Protein AF-A0A2E2HPN6-F1 (afdb_monomer_lite)

Foldseek 3Di:
DKWKDDPNDIWDWDADPVRDIDTDDDDDDWDQAWDWIWMDDDPDIDIDTGDTGDAEDEQDDPPLQQCALLNCCVVPVVSVCVLQPAFPQLEWEWEQPDDDDPDDDPDGPDTDIDRDDSVPRRRGGSVQSVVQVVVCVVVVGRYYYYGHD

pLDDT: mean 89.33, std 7.83, range [60.59, 98.56]

Sequence (149 aa):
MVTVRFDGQTVRTKTDGKGQWKAWLKPMKADSTGRDLQVTSGEESFTIHNVLVGEVWFSDGQSYMGYTVRGMANRLPERKALADAAELPEFRYRKINEKDSLAPKDDITGGSWLVYSPKIVQHFSGVGFIFARGLHIGLKVFIGIIDCS

Structure (mmCIF, N/CA/C/O backbone):
data_AF-A0A2E2HPN6-F1
#
_entry.id   AF-A0A2E2HPN6-F1
#
loop_
_atom_site.group_PDB
_atom_site.id
_atom_site.type_symbol
_atom_site.label_atom_id
_atom_site.label_alt_id
_atom_site.label_comp_id
_atom_site.label_asym_id
_atom_site.label_entity_id
_atom_site.label_seq_id
_atom_site.pdbx_PDB_ins_code
_atom_site.Cartn_x
_atom_site.Cartn_y
_atom_site.Cartn_z
_atom_site.occupancy
_atom_site.B_iso_or_equiv
_atom_site.auth_seq_id
_atom_site.auth_comp_id
_atom_site.auth_asym_id
_atom_site.auth_atom_id
_atom_site.pdbx_PDB_model_num
ATOM 1 N N . MET A 1 1 ? -15.161 2.967 21.050 1.00 94.44 1 MET A N 1
ATOM 2 C CA . MET A 1 1 ? -15.814 2.385 19.851 1.00 94.44 1 MET A CA 1
ATOM 3 C C . MET A 1 1 ? -15.203 3.089 18.663 1.00 94.44 1 MET A C 1
ATOM 5 O O . MET A 1 1 ? -15.225 4.310 18.662 1.00 94.44 1 MET A O 1
ATOM 9 N N . VAL A 1 2 ? -14.678 2.347 17.697 1.00 97.81 2 VAL A N 1
ATOM 10 C CA . VAL A 1 2 ? -14.037 2.900 16.501 1.00 97.81 2 VAL A CA 1
ATOM 11 C C . VAL A 1 2 ? -15.017 2.835 15.334 1.00 97.81 2 VAL A C 1
ATOM 13 O O . VAL A 1 2 ? -15.672 1.810 15.134 1.00 97.81 2 VAL A O 1
ATOM 16 N N . THR A 1 3 ? -15.128 3.917 14.570 1.00 98.31 3 THR A N 1
ATOM 17 C CA . THR A 1 3 ? -15.917 3.987 13.336 1.00 98.31 3 THR A CA 1
ATOM 18 C C . THR A 1 3 ? -14.992 4.268 12.161 1.00 98.31 3 THR A C 1
ATOM 20 O O . THR A 1 3 ? -14.279 5.264 12.171 1.00 98.31 3 THR A O 1
ATOM 23 N N . VAL A 1 4 ? -15.031 3.417 11.139 1.00 98.44 4 VAL A N 1
ATOM 24 C CA . VAL A 1 4 ? -14.321 3.610 9.870 1.00 98.44 4 VAL A CA 1
ATOM 25 C C . VAL A 1 4 ? -15.333 3.982 8.796 1.00 98.44 4 VAL A C 1
ATOM 27 O O . VAL A 1 4 ? -16.345 3.292 8.635 1.00 98.44 4 VAL A O 1
ATOM 30 N N . ARG A 1 5 ? -15.064 5.063 8.065 1.00 98.56 5 ARG A N 1
ATOM 31 C CA . ARG A 1 5 ? -15.845 5.508 6.911 1.00 98.56 5 ARG A CA 1
ATOM 32 C C . ARG A 1 5 ? -14.958 5.565 5.679 1.00 98.56 5 ARG A C 1
ATOM 34 O O . ARG A 1 5 ? -13.925 6.228 5.694 1.00 98.56 5 ARG A O 1
ATOM 41 N N . PHE A 1 6 ? -15.375 4.880 4.625 1.00 98.25 6 PHE A N 1
ATOM 42 C CA . PHE A 1 6 ? -14.663 4.864 3.354 1.00 98.25 6 PHE A CA 1
ATOM 43 C C . PHE A 1 6 ? -15.634 4.532 2.230 1.00 98.25 6 PHE A C 1
ATOM 45 O O . PHE A 1 6 ? -16.388 3.569 2.344 1.00 98.25 6 PHE A O 1
ATOM 52 N N . ASP A 1 7 ? -15.628 5.335 1.170 1.00 95.75 7 ASP A N 1
ATOM 53 C CA . ASP A 1 7 ? -16.422 5.098 -0.039 1.00 95.75 7 ASP A CA 1
ATOM 54 C C . ASP A 1 7 ? -17.913 4.781 0.212 1.00 95.75 7 ASP A C 1
ATOM 56 O O . ASP A 1 7 ? -18.458 3.765 -0.217 1.00 95.75 7 ASP A O 1
ATOM 60 N N . GLY A 1 8 ? -18.571 5.613 1.025 1.00 95.81 8 GLY A N 1
ATOM 61 C CA . GLY A 1 8 ? -19.974 5.424 1.422 1.00 95.81 8 GLY A CA 1
ATOM 62 C C . GLY A 1 8 ? -20.220 4.286 2.424 1.00 95.81 8 GLY A C 1
ATOM 63 O O . GLY A 1 8 ? -21.316 4.181 2.976 1.00 95.81 8 GLY A O 1
ATOM 64 N N . GLN A 1 9 ? -19.217 3.462 2.731 1.00 98.06 9 GLN A N 1
ATOM 65 C CA . GLN A 1 9 ? -19.305 2.445 3.773 1.00 98.06 9 GLN A CA 1
ATOM 66 C C . GLN A 1 9 ? -19.083 3.058 5.155 1.00 98.06 9 GLN A C 1
ATOM 68 O O . GLN A 1 9 ? -18.265 3.957 5.335 1.00 98.06 9 GLN A O 1
ATOM 73 N N . THR A 1 10 ? -19.792 2.538 6.156 1.00 98.38 10 THR A N 1
ATOM 74 C CA . THR A 1 10 ? -19.549 2.834 7.573 1.00 98.38 10 THR A CA 1
ATOM 75 C C . THR A 1 10 ? -19.494 1.526 8.347 1.00 98.38 10 THR A C 1
ATOM 77 O O . THR A 1 10 ? -20.471 0.779 8.376 1.00 98.38 10 THR A O 1
ATOM 80 N N . VAL A 1 11 ? -18.362 1.259 8.992 1.00 98.25 11 VAL A N 1
ATOM 81 C CA . VAL A 1 11 ? -18.132 0.064 9.812 1.00 98.25 11 VAL A CA 1
ATOM 82 C C . VAL A 1 11 ? -17.785 0.495 11.227 1.00 98.25 11 VAL A C 1
ATOM 84 O O . VAL A 1 11 ? -17.022 1.436 11.427 1.00 98.25 11 VAL A O 1
ATOM 87 N N . ARG A 1 12 ? -18.351 -0.189 12.224 1.00 98.00 12 ARG A N 1
ATOM 88 C CA . ARG A 1 12 ? -18.052 0.044 13.640 1.00 98.00 12 ARG A CA 1
ATOM 89 C C . ARG A 1 12 ? -17.401 -1.189 14.240 1.00 98.00 12 ARG A C 1
ATOM 91 O O . ARG A 1 12 ? -17.850 -2.304 13.993 1.00 98.00 12 ARG A O 1
ATOM 98 N N . THR A 1 13 ? -16.368 -0.978 15.040 1.00 97.62 13 THR A N 1
ATOM 99 C CA . THR A 1 13 ? -15.634 -2.039 15.730 1.00 97.62 13 THR A CA 1
ATOM 100 C C . THR A 1 13 ? -15.198 -1.577 17.119 1.00 97.62 13 THR A C 1
ATOM 102 O O . THR A 1 13 ? -15.251 -0.388 17.452 1.00 97.62 13 THR A O 1
ATOM 105 N N . LYS A 1 14 ? -14.796 -2.517 17.968 1.00 96.44 14 LYS A N 1
ATOM 106 C CA . LYS A 1 14 ? -14.269 -2.228 19.304 1.00 96.44 14 LYS A CA 1
ATOM 107 C C . LYS A 1 14 ? -12.776 -2.526 19.332 1.00 96.44 14 LYS A C 1
ATOM 109 O O . LYS A 1 14 ? -12.309 -3.423 18.637 1.00 96.44 14 LYS A O 1
ATOM 114 N N . THR A 1 15 ? -12.058 -1.764 20.144 1.00 95.88 15 THR A N 1
ATOM 115 C CA . THR A 1 15 ? -10.692 -2.104 20.523 1.00 95.88 15 THR A CA 1
ATOM 116 C C . THR A 1 15 ? -10.706 -3.325 21.430 1.00 95.88 15 THR A C 1
ATOM 118 O O . THR A 1 15 ? -11.647 -3.521 22.206 1.00 95.88 15 THR A O 1
ATOM 121 N N . ASP A 1 16 ? -9.665 -4.136 21.340 1.00 93.50 16 ASP A N 1
ATOM 122 C CA . ASP A 1 16 ? -9.368 -5.151 22.335 1.00 93.50 16 ASP A CA 1
ATOM 123 C C . ASP A 1 16 ? -8.775 -4.517 23.611 1.00 93.50 16 ASP A C 1
ATOM 125 O O . ASP A 1 16 ? -8.654 -3.293 23.732 1.00 93.50 16 ASP A O 1
ATOM 129 N N . GLY A 1 17 ? -8.402 -5.356 24.582 1.00 93.62 17 GLY A N 1
ATOM 130 C CA . GLY A 1 17 ? -7.796 -4.905 25.841 1.00 93.62 17 GLY A CA 1
ATOM 131 C C . GLY A 1 17 ? -6.404 -4.275 25.696 1.00 93.62 17 GLY A C 1
ATOM 132 O O . GLY A 1 17 ? -5.903 -3.710 26.662 1.00 93.62 17 GLY A O 1
ATOM 133 N N . LYS A 1 18 ? -5.784 -4.360 24.514 1.00 91.56 18 LYS A N 1
ATOM 134 C CA . LYS A 1 18 ? -4.487 -3.756 24.178 1.00 91.56 18 LYS A CA 1
ATOM 135 C C . LYS A 1 18 ? -4.635 -2.512 23.294 1.00 91.56 18 LYS A C 1
ATOM 137 O O . LYS A 1 18 ? -3.631 -1.951 22.869 1.00 91.56 18 LYS A O 1
ATOM 142 N N . GLY A 1 19 ? -5.865 -2.083 23.000 1.00 91.19 19 GLY A N 1
ATOM 143 C CA . GLY A 1 19 ? -6.136 -0.955 22.109 1.00 91.19 19 GLY A CA 1
ATOM 144 C C . GLY A 1 19 ? -6.084 -1.300 20.616 1.00 91.19 19 GLY A C 1
ATOM 145 O O . GLY A 1 19 ? -6.303 -0.415 19.791 1.00 91.19 19 GLY A O 1
ATOM 146 N N . GLN A 1 20 ? -5.846 -2.560 20.240 1.00 93.12 20 GLN A N 1
ATOM 147 C CA . GLN A 1 20 ? -5.833 -2.983 18.840 1.00 93.12 20 GLN A CA 1
ATOM 148 C C . GLN A 1 20 ? -7.258 -3.165 18.329 1.00 93.12 20 GLN A C 1
ATOM 150 O O . GLN A 1 20 ? -8.158 -3.588 19.053 1.00 93.12 20 GLN A O 1
ATOM 155 N N . TRP A 1 21 ? -7.488 -2.867 17.057 1.00 95.25 21 TRP A N 1
ATOM 156 C CA . TRP A 1 21 ? -8.795 -3.038 16.439 1.00 95.25 21 TRP A CA 1
ATOM 157 C C . TRP A 1 21 ? -8.649 -3.386 14.965 1.00 95.25 21 TRP A C 1
ATOM 159 O O . TRP A 1 21 ? -7.659 -3.059 14.314 1.00 95.25 21 TRP A O 1
ATOM 169 N N . LYS A 1 22 ? -9.662 -4.071 14.436 1.00 96.19 22 LYS A N 1
ATOM 170 C CA . LYS A 1 22 ? -9.773 -4.407 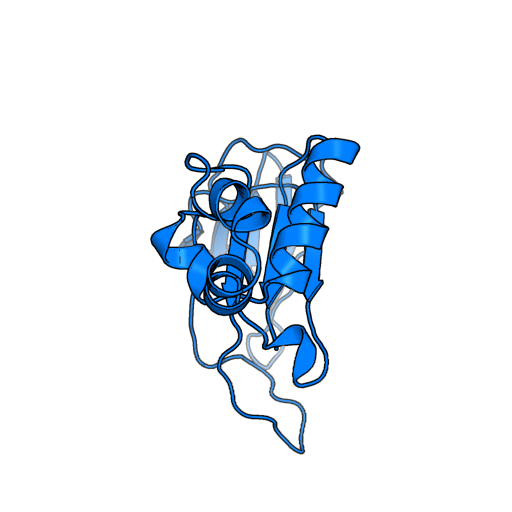13.016 1.00 96.19 22 LYS A CA 1
ATOM 171 C C . LYS A 1 22 ? -11.188 -4.102 12.545 1.00 96.19 22 LYS A C 1
ATOM 173 O O . LYS A 1 22 ? -12.156 -4.344 13.272 1.00 96.19 22 LYS A O 1
ATOM 178 N N . ALA A 1 23 ? -11.300 -3.565 11.336 1.00 96.38 23 ALA A N 1
ATOM 179 C CA . ALA A 1 23 ? -12.562 -3.290 10.665 1.00 96.38 23 ALA A CA 1
ATOM 180 C C . ALA A 1 23 ? -12.540 -3.940 9.279 1.00 96.38 23 ALA A C 1
ATOM 182 O O . ALA A 1 23 ? -11.557 -3.822 8.553 1.00 96.38 23 ALA A O 1
ATOM 183 N N . TRP A 1 24 ? -13.629 -4.617 8.922 1.00 96.62 24 TRP A N 1
ATOM 184 C CA . TRP A 1 24 ? -13.783 -5.273 7.628 1.00 96.62 24 TRP A CA 1
ATOM 185 C C . TRP A 1 24 ? -14.770 -4.478 6.781 1.00 96.62 24 TRP A C 1
ATOM 187 O O . TRP A 1 24 ? -15.951 -4.395 7.118 1.00 96.62 24 TRP A O 1
ATOM 197 N N . LEU A 1 25 ? -14.280 -3.873 5.701 1.00 96.81 25 LEU A N 1
ATOM 198 C CA . LEU A 1 25 ? -15.116 -3.235 4.686 1.00 96.81 25 LEU A CA 1
ATOM 199 C C . LEU A 1 25 ? -15.676 -4.307 3.743 1.00 96.81 25 LEU A C 1
ATOM 201 O O . LEU A 1 25 ? -15.050 -5.346 3.522 1.00 96.81 25 LEU A O 1
ATOM 205 N N . LYS A 1 26 ? -16.858 -4.064 3.174 1.00 97.62 26 LYS A N 1
ATOM 206 C CA . LYS A 1 26 ? -17.402 -4.916 2.112 1.00 97.62 26 LYS A CA 1
ATOM 207 C C . LYS A 1 26 ? -16.508 -4.818 0.869 1.00 97.62 26 LYS A C 1
ATOM 209 O O . LYS A 1 26 ? -15.934 -3.748 0.638 1.00 97.62 26 LYS A O 1
ATOM 214 N N . PRO A 1 27 ? -16.431 -5.886 0.053 1.00 96.31 27 PRO A N 1
ATOM 215 C CA . PRO A 1 27 ? -15.703 -5.854 -1.209 1.00 96.31 27 PRO A CA 1
ATOM 216 C C . PRO A 1 27 ? -16.127 -4.668 -2.081 1.00 96.31 27 PRO A C 1
ATOM 218 O O . PRO A 1 27 ? -17.314 -4.355 -2.186 1.00 96.31 27 PRO A O 1
ATOM 221 N N . MET A 1 28 ? -15.148 -4.030 -2.714 1.00 95.56 28 MET A N 1
ATOM 222 C CA 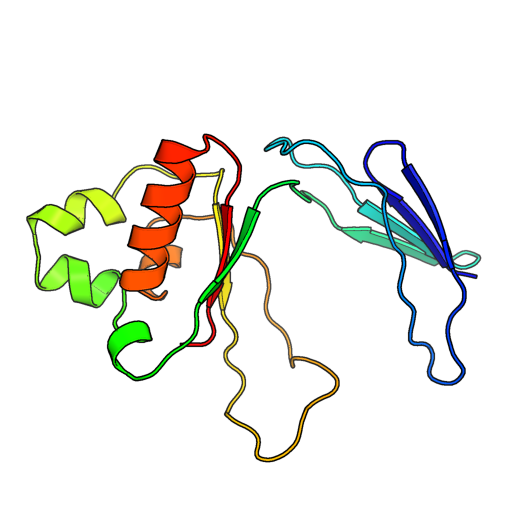. MET A 1 28 ? -15.325 -2.903 -3.627 1.00 95.56 28 MET A CA 1
ATOM 223 C C . MET A 1 28 ? -14.732 -3.277 -4.981 1.00 95.56 28 MET A C 1
ATOM 225 O O . MET A 1 28 ? -13.805 -4.083 -5.059 1.00 95.56 28 MET A O 1
ATOM 229 N N . LYS A 1 29 ? -15.265 -2.696 -6.056 1.00 95.12 29 LYS A N 1
ATOM 230 C CA . LYS A 1 29 ? -14.595 -2.774 -7.357 1.00 95.12 29 LYS A CA 1
ATOM 231 C C . LYS A 1 29 ? -13.316 -1.942 -7.298 1.00 95.12 29 LYS A C 1
ATOM 233 O O . LYS A 1 29 ? -13.280 -0.936 -6.594 1.00 95.12 29 LYS A O 1
ATOM 238 N N . ALA A 1 30 ? -12.296 -2.359 -8.042 1.00 94.50 30 ALA A N 1
ATOM 239 C CA . ALA A 1 30 ? -11.087 -1.563 -8.185 1.00 94.50 30 ALA A CA 1
ATOM 240 C C . ALA A 1 30 ? -11.419 -0.175 -8.759 1.00 94.50 30 ALA A C 1
ATOM 242 O O . ALA A 1 30 ? -12.213 -0.059 -9.695 1.00 94.50 30 ALA A O 1
ATOM 243 N N . ASP A 1 31 ? -10.810 0.856 -8.182 1.00 92.44 31 ASP A N 1
ATOM 244 C CA . ASP A 1 31 ? -11.001 2.259 -8.517 1.00 92.44 31 ASP A CA 1
ATOM 245 C C . ASP A 1 31 ? -9.723 3.042 -8.184 1.00 92.44 31 ASP A C 1
ATOM 247 O O . ASP A 1 31 ? -9.265 3.085 -7.037 1.00 92.44 31 ASP A O 1
ATOM 251 N N . SER A 1 32 ? -9.152 3.666 -9.215 1.00 89.75 32 SER A N 1
ATOM 252 C CA . SER A 1 32 ? -7.935 4.478 -9.122 1.00 89.75 32 SER A CA 1
ATOM 253 C C . SER A 1 32 ? -8.210 5.925 -8.682 1.00 89.75 32 SER A C 1
ATOM 255 O O . SER A 1 32 ? -7.299 6.754 -8.689 1.00 89.75 32 SER A O 1
ATOM 257 N N . THR A 1 33 ? -9.447 6.258 -8.311 1.00 91.88 33 THR A N 1
ATOM 258 C CA . THR A 1 33 ? -9.806 7.564 -7.750 1.00 91.88 33 THR A CA 1
ATOM 259 C C . THR A 1 33 ? -9.448 7.604 -6.268 1.00 91.88 33 THR A C 1
ATOM 261 O O . THR A 1 33 ? -10.051 6.901 -5.459 1.00 91.88 33 THR A O 1
ATOM 264 N N . GLY A 1 34 ? -8.484 8.449 -5.897 1.00 92.62 34 GLY A N 1
ATOM 265 C CA . GLY A 1 34 ? -8.099 8.648 -4.500 1.00 92.62 34 GLY A CA 1
ATOM 266 C C . GLY A 1 34 ? -9.259 9.190 -3.664 1.00 92.62 34 GLY A C 1
ATOM 267 O O . GLY A 1 34 ? -9.884 10.184 -4.037 1.00 92.62 34 GLY A O 1
ATOM 268 N N . ARG A 1 35 ? -9.538 8.550 -2.526 1.00 95.75 35 ARG A N 1
ATOM 269 C CA . ARG A 1 35 ? -10.595 8.940 -1.578 1.00 95.75 35 ARG A CA 1
ATOM 270 C C . ARG A 1 35 ? -10.049 9.052 -0.160 1.00 95.75 35 ARG A C 1
ATOM 272 O O . ARG A 1 35 ? -9.035 8.443 0.177 1.00 95.75 35 ARG A O 1
ATOM 279 N N . ASP A 1 36 ? -10.755 9.801 0.674 1.00 98.00 36 ASP A N 1
ATOM 280 C CA . ASP A 1 36 ? -10.446 9.906 2.095 1.00 98.00 36 ASP A CA 1
ATOM 281 C C . ASP A 1 36 ? -11.061 8.733 2.868 1.00 98.00 36 ASP A C 1
ATOM 283 O O . ASP A 1 36 ? -12.258 8.447 2.758 1.00 98.00 36 ASP A O 1
ATOM 287 N N . LEU A 1 37 ? -10.237 8.064 3.672 1.00 98.19 37 LEU A N 1
ATOM 288 C CA . LEU A 1 37 ? -10.670 7.101 4.679 1.00 98.19 37 LEU A CA 1
ATOM 289 C C . LEU A 1 37 ? -10.628 7.782 6.039 1.00 98.19 37 LEU A C 1
ATOM 291 O O . LEU A 1 37 ? -9.562 8.160 6.520 1.00 98.19 37 LEU A O 1
ATOM 295 N N . GLN A 1 38 ? -11.785 7.914 6.674 1.00 98.44 38 GLN A N 1
ATOM 296 C CA . GLN A 1 38 ? -11.905 8.541 7.983 1.00 98.44 38 GLN A CA 1
ATOM 297 C C . GLN A 1 38 ? -12.059 7.482 9.074 1.00 98.44 38 GLN A C 1
ATOM 299 O O . GLN A 1 38 ? -12.874 6.565 8.963 1.00 98.44 38 GLN A O 1
ATOM 304 N N . VAL A 1 39 ? -11.311 7.642 10.159 1.00 98.31 39 VAL A N 1
ATOM 305 C CA . VAL A 1 39 ? -11.405 6.850 11.384 1.00 98.31 39 VAL A CA 1
ATOM 306 C C . VAL A 1 39 ? -11.780 7.784 12.527 1.00 98.31 39 VAL A C 1
ATOM 308 O O . VAL A 1 39 ? -11.121 8.800 12.729 1.00 98.31 39 VAL A O 1
ATOM 311 N N . THR A 1 40 ? -12.821 7.454 13.287 1.00 98.00 40 THR A N 1
ATOM 312 C CA . THR A 1 40 ? -13.236 8.235 14.461 1.00 98.00 40 THR A CA 1
ATOM 313 C C . THR A 1 40 ? -13.444 7.363 15.693 1.00 98.00 40 THR A C 1
ATOM 315 O O . THR A 1 40 ? -13.869 6.207 15.594 1.00 98.00 40 THR A O 1
ATOM 318 N N . SER A 1 41 ? -13.167 7.915 16.873 1.00 97.00 41 SER A N 1
ATOM 319 C CA . SER A 1 41 ? -13.446 7.286 18.168 1.00 97.00 41 SER A CA 1
ATOM 320 C C . SER A 1 41 ? -13.718 8.362 19.217 1.00 97.00 41 SER A C 1
ATOM 322 O O . SER A 1 41 ? -12.817 9.093 19.610 1.00 97.00 41 SER A O 1
ATOM 324 N N . GLY A 1 42 ? -14.965 8.461 19.688 1.00 93.75 42 GLY A N 1
ATOM 325 C CA . GLY A 1 42 ? -15.365 9.571 20.558 1.00 93.75 42 GLY A CA 1
ATOM 326 C C . GLY A 1 42 ? -15.251 10.904 19.816 1.00 93.75 42 GLY A C 1
ATOM 327 O O . GLY A 1 42 ? -15.854 11.057 18.755 1.00 93.75 42 GLY A O 1
ATOM 328 N N . GLU A 1 43 ? -14.476 11.834 20.371 1.00 95.25 43 GLU A N 1
ATOM 329 C CA . GLU A 1 43 ? -14.205 13.154 19.779 1.00 95.25 43 GLU A CA 1
ATOM 330 C C . GLU A 1 43 ? -12.976 13.158 18.851 1.00 95.25 43 GLU A C 1
ATOM 332 O O . GLU A 1 43 ? -12.776 14.105 18.093 1.00 95.25 43 GLU A O 1
ATOM 337 N N . GLU A 1 44 ? -12.167 12.095 18.861 1.00 96.94 44 GLU A N 1
ATOM 338 C CA . GLU A 1 44 ? -10.979 11.994 18.017 1.00 96.94 44 GLU A CA 1
ATOM 339 C C . GLU A 1 44 ? -11.339 11.573 16.586 1.00 96.94 44 GLU A C 1
ATOM 341 O O . GLU A 1 44 ? -12.166 10.679 16.357 1.00 96.94 44 GLU A O 1
ATOM 346 N N . SER A 1 45 ? -10.672 12.195 15.612 1.00 96.81 45 SER A N 1
ATOM 347 C CA . SER A 1 45 ? -10.793 11.884 14.189 1.00 96.81 45 SER A CA 1
ATOM 348 C C . SER A 1 45 ? -9.420 11.867 13.531 1.00 96.81 45 SER A C 1
ATOM 350 O O . SER A 1 45 ? -8.602 12.758 13.747 1.00 96.81 45 SER A O 1
ATOM 352 N N . PHE A 1 46 ? -9.206 10.888 12.662 1.00 97.06 46 PHE A N 1
ATOM 353 C CA . PHE A 1 46 ? -8.020 10.747 11.832 1.00 97.06 46 PHE A CA 1
ATOM 354 C C . PHE A 1 46 ? -8.438 10.429 10.397 1.00 97.06 46 PHE A C 1
ATOM 356 O O . PHE A 1 46 ? -9.325 9.604 10.180 1.00 97.06 46 PHE A O 1
ATOM 363 N N . THR A 1 47 ? -7.801 11.068 9.419 1.00 97.88 47 THR A N 1
ATOM 364 C CA . THR A 1 47 ? -8.115 10.871 8.000 1.00 97.88 47 THR A CA 1
ATOM 365 C C . THR A 1 47 ? -6.870 10.425 7.251 1.00 97.88 47 THR A C 1
ATOM 367 O O . THR A 1 47 ? -5.826 11.070 7.318 1.00 97.88 47 THR A O 1
ATOM 370 N N . ILE A 1 48 ? -6.995 9.323 6.516 1.00 95.94 48 ILE A N 1
ATOM 371 C CA . ILE A 1 48 ? -6.004 8.878 5.541 1.00 95.94 48 ILE A CA 1
ATOM 372 C C . ILE A 1 48 ? -6.463 9.378 4.179 1.00 95.94 48 ILE A C 1
ATOM 374 O O . ILE A 1 48 ? -7.516 8.978 3.685 1.00 95.94 48 ILE A O 1
ATOM 378 N N . HIS A 1 49 ? -5.666 10.255 3.585 1.00 95.25 49 HIS A N 1
ATOM 379 C CA . HIS A 1 49 ? -5.956 10.834 2.282 1.00 95.25 49 HIS A CA 1
ATOM 380 C C . HIS A 1 49 ? -5.469 9.942 1.141 1.00 95.25 49 HIS A C 1
ATOM 382 O O . HIS A 1 49 ? -4.483 9.215 1.285 1.00 95.25 49 HIS A O 1
ATOM 388 N N . ASN A 1 50 ? -6.112 10.072 -0.022 1.00 93.44 50 ASN A N 1
ATOM 389 C CA . ASN A 1 50 ? -5.678 9.444 -1.274 1.00 93.44 50 ASN A CA 1
ATOM 390 C C . ASN A 1 50 ? -5.559 7.907 -1.1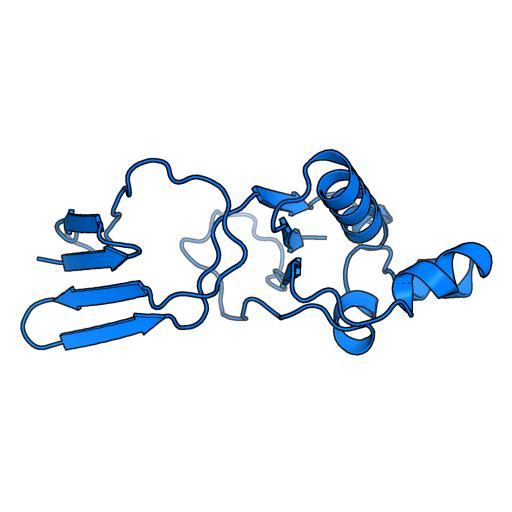90 1.00 93.44 50 ASN A C 1
ATOM 392 O O . ASN A 1 50 ? -4.600 7.311 -1.689 1.00 93.44 50 ASN A O 1
ATOM 396 N N . VAL A 1 51 ? -6.535 7.268 -0.542 1.00 94.62 51 VAL A N 1
ATOM 397 C CA . VAL A 1 51 ? -6.677 5.809 -0.503 1.00 94.62 51 VAL A CA 1
ATOM 398 C C . VAL A 1 51 ? -7.305 5.337 -1.811 1.00 94.62 51 VAL A C 1
ATOM 400 O O . VAL A 1 51 ? -8.302 5.894 -2.267 1.00 94.62 51 VAL A O 1
ATOM 403 N N . LEU A 1 52 ? -6.703 4.310 -2.405 1.00 94.00 52 LEU A N 1
ATOM 404 C CA . LEU A 1 52 ? -7.088 3.714 -3.685 1.00 94.00 52 LEU A CA 1
ATOM 405 C C . LEU A 1 52 ? -7.590 2.289 -3.447 1.00 94.00 52 LEU A C 1
ATOM 407 O O . LEU A 1 52 ? -7.150 1.630 -2.501 1.00 94.00 52 LEU A O 1
ATOM 411 N N . VAL A 1 53 ? -8.479 1.799 -4.311 1.00 95.50 53 VAL A N 1
ATOM 412 C CA . VAL A 1 53 ? -8.961 0.412 -4.267 1.00 95.50 53 VAL A CA 1
ATOM 413 C C . VAL A 1 53 ? -8.422 -0.327 -5.481 1.00 95.50 53 VAL A C 1
ATOM 415 O O . VAL A 1 53 ? -8.642 0.075 -6.618 1.00 95.50 53 VAL A O 1
ATOM 418 N N . GLY A 1 54 ? -7.732 -1.435 -5.262 1.00 94.81 54 GLY A N 1
ATOM 419 C CA . GLY A 1 54 ? -7.188 -2.236 -6.347 1.00 94.81 54 GLY A CA 1
ATOM 420 C C . GLY A 1 54 ? -6.448 -3.446 -5.817 1.00 94.81 54 GLY A C 1
ATOM 421 O O . GLY A 1 54 ? -6.701 -3.902 -4.702 1.00 94.81 54 GLY A O 1
ATOM 422 N N . GLU A 1 55 ? -5.522 -3.944 -6.618 1.00 95.44 55 GLU A N 1
ATOM 423 C CA . GLU A 1 55 ? -4.749 -5.131 -6.285 1.00 95.44 55 GLU A CA 1
ATOM 424 C C . GLU A 1 55 ? -3.527 -4.747 -5.457 1.00 95.44 55 GLU A C 1
ATOM 426 O O . GLU A 1 55 ? -2.779 -3.845 -5.831 1.00 95.44 55 GLU A O 1
ATOM 431 N N . VAL A 1 56 ? -3.293 -5.447 -4.349 1.00 95.12 56 VAL A N 1
ATOM 432 C CA . VAL A 1 56 ? -2.104 -5.250 -3.514 1.00 95.12 56 VAL A CA 1
ATOM 433 C C . VAL A 1 56 ? -1.316 -6.547 -3.465 1.00 95.12 56 VAL A C 1
ATOM 435 O O . VAL A 1 56 ? -1.827 -7.574 -3.027 1.00 95.12 56 VAL A O 1
ATOM 438 N N . TRP A 1 57 ? -0.063 -6.485 -3.903 1.00 94.19 57 TRP A N 1
ATOM 439 C CA . TRP A 1 57 ? 0.816 -7.641 -4.016 1.00 94.19 57 TRP A CA 1
ATOM 440 C C . TRP A 1 57 ? 1.996 -7.532 -3.064 1.00 94.19 57 TRP A C 1
ATOM 442 O O . TRP A 1 57 ? 2.606 -6.475 -2.910 1.00 94.19 57 TRP A O 1
ATOM 452 N N . PHE A 1 58 ? 2.321 -8.656 -2.439 1.00 91.12 58 PHE A N 1
ATOM 453 C CA . PHE A 1 58 ? 3.486 -8.807 -1.583 1.00 91.12 58 PHE A CA 1
ATOM 454 C C . PHE A 1 58 ? 4.643 -9.376 -2.409 1.00 91.12 58 PHE A C 1
ATOM 456 O O . PHE A 1 58 ? 4.514 -10.438 -3.017 1.00 91.12 58 PHE A O 1
ATOM 463 N N . SER A 1 59 ? 5.744 -8.635 -2.469 1.00 88.56 59 SER A N 1
ATOM 464 C CA . SER A 1 59 ? 6.953 -8.946 -3.225 1.00 88.56 59 SER A CA 1
ATOM 465 C C . SER A 1 59 ? 8.076 -9.240 -2.243 1.00 88.56 59 SER A C 1
ATOM 467 O O . SER A 1 59 ? 8.623 -8.326 -1.632 1.00 88.56 59 SER A O 1
ATOM 469 N N . ASP A 1 60 ? 8.421 -10.514 -2.119 1.00 84.62 60 ASP A N 1
ATOM 470 C CA . ASP A 1 60 ? 9.447 -11.008 -1.207 1.00 84.62 60 ASP A CA 1
ATOM 471 C C . ASP A 1 60 ? 10.267 -12.109 -1.889 1.00 84.62 60 ASP A C 1
ATOM 473 O O . ASP A 1 60 ? 9.816 -12.749 -2.846 1.00 84.62 60 ASP A O 1
ATOM 477 N N . GLY A 1 61 ? 11.490 -12.311 -1.420 1.00 80.12 61 GLY A N 1
ATOM 478 C CA . GLY A 1 61 ? 12.370 -13.381 -1.852 1.00 80.12 61 GLY A CA 1
ATOM 479 C C . GLY A 1 61 ? 13.827 -13.110 -1.502 1.00 80.12 61 GLY A C 1
ATOM 480 O O . GLY A 1 61 ? 14.169 -12.211 -0.751 1.00 80.12 61 GLY A O 1
ATOM 481 N N . GLN A 1 62 ? 14.711 -13.934 -2.053 1.00 75.56 62 GLN A N 1
ATOM 482 C CA . GLN A 1 62 ? 16.149 -13.853 -1.787 1.00 75.56 62 GLN A CA 1
ATOM 483 C C . GLN A 1 62 ? 16.821 -12.744 -2.621 1.00 75.56 62 GLN A C 1
ATOM 485 O O . GLN A 1 62 ? 16.156 -11.977 -3.313 1.00 75.56 62 GLN A O 1
ATOM 490 N N . SER A 1 63 ? 18.156 -12.690 -2.621 1.00 73.81 63 SER A N 1
ATOM 491 C CA . SER A 1 63 ? 18.975 -11.627 -3.239 1.00 73.81 63 SER A CA 1
ATOM 492 C C . SER A 1 63 ? 18.611 -11.213 -4.677 1.00 73.81 63 SER A C 1
ATOM 494 O O . SER A 1 63 ? 18.860 -10.073 -5.065 1.00 73.81 63 SER A O 1
ATOM 496 N N . TYR A 1 64 ? 18.008 -12.097 -5.477 1.00 73.81 64 TYR A N 1
ATOM 497 C CA . TYR A 1 64 ? 17.513 -11.757 -6.815 1.00 73.81 64 TYR A CA 1
ATOM 498 C C . TYR A 1 64 ? 16.291 -10.829 -6.805 1.00 73.81 64 TYR A C 1
ATOM 500 O O . TYR A 1 64 ? 16.164 -10.002 -7.708 1.00 73.81 64 TYR A O 1
ATOM 508 N N . MET A 1 65 ? 15.420 -10.920 -5.797 1.00 79.81 65 MET A N 1
ATOM 509 C CA . MET A 1 65 ? 14.301 -9.989 -5.627 1.00 79.81 65 MET A CA 1
ATOM 510 C C . MET A 1 65 ? 14.803 -8.601 -5.229 1.00 79.81 65 MET A C 1
ATOM 512 O O . MET A 1 65 ? 14.298 -7.618 -5.764 1.00 79.81 65 MET A O 1
ATOM 516 N N . GLY A 1 66 ? 15.873 -8.520 -4.431 1.00 76.12 66 GLY A N 1
ATOM 517 C CA . GLY A 1 66 ? 16.526 -7.256 -4.074 1.00 76.12 66 GLY A CA 1
ATOM 518 C C . GLY A 1 66 ? 17.280 -6.587 -5.234 1.00 76.12 66 GLY A C 1
ATOM 519 O O . GLY A 1 66 ? 17.789 -5.469 -5.099 1.00 76.12 66 GLY A O 1
ATOM 520 N N . TYR A 1 67 ? 17.365 -7.235 -6.404 1.00 86.31 67 TYR A N 1
ATOM 521 C CA . TYR A 1 67 ? 17.972 -6.634 -7.586 1.00 86.31 67 TYR A CA 1
ATOM 522 C C . TYR A 1 67 ? 17.110 -5.481 -8.105 1.00 86.31 67 TYR A C 1
ATOM 524 O O . TYR A 1 67 ? 16.000 -5.680 -8.597 1.00 86.31 67 TYR A O 1
ATOM 532 N N . THR A 1 68 ? 17.624 -4.258 -7.991 1.00 90.06 68 THR A N 1
ATOM 533 C CA . THR A 1 68 ? 16.812 -3.052 -8.176 1.00 90.06 68 THR A CA 1
ATOM 534 C C . THR A 1 68 ? 16.474 -2.754 -9.634 1.00 90.06 68 THR A C 1
ATOM 536 O O . THR A 1 68 ? 17.204 -3.130 -10.558 1.00 90.06 68 THR A O 1
ATOM 539 N N . VAL A 1 69 ? 15.412 -1.972 -9.847 1.00 87.75 69 VAL A N 1
ATOM 540 C CA . VAL A 1 69 ? 15.077 -1.406 -11.165 1.00 87.75 69 VAL A CA 1
ATOM 541 C C . VAL A 1 69 ? 16.260 -0.638 -11.762 1.00 87.75 69 VAL A C 1
ATOM 543 O O . VAL A 1 69 ? 16.532 -0.780 -12.953 1.00 87.75 69 VAL A O 1
ATOM 546 N N . ARG A 1 70 ? 17.020 0.116 -10.951 1.00 88.25 70 ARG A N 1
ATOM 547 C CA . ARG A 1 70 ? 18.249 0.785 -11.412 1.00 88.25 70 ARG A CA 1
ATOM 548 C C . ARG A 1 70 ? 19.299 -0.210 -11.897 1.00 88.25 70 ARG A C 1
ATOM 550 O O . ARG A 1 70 ? 19.901 -0.000 -12.947 1.00 88.25 70 ARG A O 1
ATOM 557 N N . GLY A 1 71 ? 19.531 -1.280 -11.135 1.00 87.88 71 GLY A N 1
ATOM 558 C CA . GLY A 1 71 ? 20.459 -2.343 -11.521 1.00 87.88 71 GLY A CA 1
ATOM 559 C C . GLY A 1 71 ? 20.074 -2.948 -12.869 1.00 87.88 71 GLY A C 1
ATOM 560 O O . GLY A 1 71 ? 20.904 -3.013 -13.777 1.00 87.88 71 GLY A O 1
ATOM 561 N N . MET A 1 72 ? 18.796 -3.295 -13.020 1.00 88.31 72 MET A N 1
ATOM 562 C CA . MET A 1 72 ? 18.227 -3.810 -14.264 1.00 88.31 72 MET A CA 1
ATOM 563 C C . MET A 1 72 ? 18.411 -2.829 -15.425 1.00 88.31 72 MET A C 1
ATOM 565 O O . MET A 1 72 ? 18.955 -3.221 -16.451 1.00 88.31 72 MET A O 1
ATOM 569 N N . ALA A 1 73 ? 18.013 -1.565 -15.267 1.00 85.12 73 ALA A N 1
ATOM 570 C CA . ALA A 1 73 ? 18.107 -0.550 -16.317 1.00 85.12 73 ALA A CA 1
ATOM 571 C C . ALA A 1 73 ? 19.552 -0.298 -16.780 1.00 85.12 73 ALA A C 1
ATOM 573 O O . ALA A 1 73 ? 19.783 -0.031 -17.957 1.00 85.12 73 ALA A O 1
ATOM 574 N N . ASN A 1 74 ? 20.528 -0.420 -15.874 1.00 86.00 74 ASN A N 1
ATOM 575 C CA . ASN A 1 74 ? 21.946 -0.296 -16.213 1.00 86.00 74 ASN A CA 1
ATOM 576 C C . ASN A 1 74 ? 22.475 -1.488 -17.024 1.00 86.00 74 ASN A C 1
ATOM 578 O O . ASN A 1 74 ? 23.381 -1.309 -17.834 1.00 86.00 74 ASN A O 1
ATOM 582 N N . ARG A 1 75 ? 21.963 -2.703 -16.785 1.00 85.50 75 ARG A N 1
ATOM 583 C CA . ARG A 1 75 ? 22.411 -3.919 -17.490 1.00 85.50 75 ARG A CA 1
ATOM 584 C C . ARG A 1 75 ? 21.630 -4.213 -18.766 1.00 85.50 75 ARG A C 1
ATOM 586 O O . ARG A 1 75 ? 22.173 -4.858 -19.653 1.00 85.50 75 ARG A O 1
ATOM 593 N N . LEU A 1 76 ? 20.382 -3.763 -18.834 1.00 83.38 76 LEU A N 1
ATOM 594 C CA . LEU A 1 76 ? 19.438 -4.026 -19.915 1.00 83.38 76 LEU A CA 1
ATOM 595 C C . LEU A 1 76 ? 18.922 -2.683 -20.460 1.00 83.38 76 LEU A C 1
ATOM 597 O O . LEU A 1 76 ? 17.888 -2.187 -19.992 1.00 83.38 76 LEU A O 1
ATOM 601 N N . PRO A 1 77 ? 19.636 -2.048 -21.410 1.00 74.75 77 PRO A N 1
ATOM 602 C CA . PRO A 1 77 ? 19.261 -0.746 -21.966 1.00 74.75 77 PRO A CA 1
ATOM 603 C C . PRO A 1 77 ? 17.841 -0.714 -22.549 1.00 74.75 77 PRO A C 1
ATOM 605 O O . PRO A 1 77 ? 17.146 0.294 -22.441 1.00 74.75 77 PRO A O 1
ATOM 608 N N . GLU A 1 78 ? 17.358 -1.830 -23.092 1.00 72.19 78 GLU A N 1
ATOM 609 C CA . GLU A 1 78 ? 15.992 -1.991 -23.592 1.00 72.19 78 GLU A CA 1
ATOM 610 C C . GLU A 1 78 ? 14.930 -1.906 -22.482 1.00 72.19 78 GLU A C 1
ATOM 612 O O . GLU A 1 78 ? 13.776 -1.557 -22.735 1.00 72.19 78 GLU A O 1
ATOM 617 N N . ARG A 1 79 ? 15.315 -2.180 -21.228 1.00 71.81 79 ARG A N 1
ATOM 618 C CA . ARG A 1 79 ? 14.457 -2.054 -20.040 1.00 71.81 79 ARG A CA 1
ATOM 619 C C . ARG A 1 79 ? 14.568 -0.683 -19.378 1.00 71.81 79 ARG A C 1
ATOM 621 O O . ARG A 1 79 ? 13.694 -0.336 -18.585 1.00 71.81 79 ARG A O 1
ATOM 628 N N . LYS A 1 80 ? 15.573 0.126 -19.726 1.00 72.56 80 LYS A N 1
ATOM 629 C CA . LYS A 1 80 ? 15.732 1.496 -19.216 1.00 72.56 80 LYS A CA 1
ATOM 630 C C . LYS A 1 80 ? 14.526 2.370 -19.564 1.00 72.56 80 LYS A C 1
ATOM 632 O O . LYS A 1 80 ? 13.966 3.008 -18.683 1.00 72.56 80 LYS A O 1
ATOM 637 N N . ALA A 1 81 ? 14.043 2.294 -20.806 1.00 70.00 81 ALA A N 1
ATOM 638 C CA . ALA A 1 81 ? 12.845 3.018 -21.240 1.00 70.00 81 ALA A CA 1
ATOM 639 C C . ALA A 1 81 ? 11.576 2.629 -20.454 1.00 70.00 81 ALA A C 1
ATOM 641 O O . ALA A 1 81 ? 10.652 3.429 -20.340 1.00 70.00 81 ALA A O 1
ATOM 642 N N . LEU A 1 82 ? 11.520 1.415 -19.888 1.00 72.44 82 LEU A N 1
ATOM 643 C CA . LEU A 1 82 ? 10.397 0.986 -19.052 1.00 72.44 82 LEU A CA 1
ATOM 644 C C . LEU A 1 82 ? 10.432 1.627 -17.663 1.00 72.44 82 LEU A C 1
ATOM 646 O O . LEU A 1 82 ? 9.365 1.918 -17.133 1.00 72.44 82 LEU A O 1
ATOM 650 N N . ALA A 1 83 ? 11.621 1.808 -17.086 1.00 70.31 83 ALA A N 1
ATOM 651 C CA . ALA A 1 83 ? 11.819 2.442 -15.781 1.00 70.31 83 ALA A CA 1
ATOM 652 C C . ALA A 1 83 ? 11.744 3.976 -15.856 1.00 70.31 83 ALA A C 1
ATOM 654 O O . ALA A 1 83 ? 11.260 4.621 -14.931 1.00 70.31 83 ALA A O 1
ATOM 655 N N . ASP A 1 84 ? 12.190 4.537 -16.980 1.00 72.19 84 ASP A N 1
ATOM 656 C CA . ASP A 1 84 ? 12.151 5.972 -17.268 1.00 72.19 84 ASP A CA 1
ATOM 657 C C . ASP A 1 84 ? 10.786 6.435 -17.800 1.00 72.19 84 ASP A C 1
ATOM 659 O O . ASP A 1 84 ? 10.591 7.627 -18.038 1.00 72.19 84 ASP A O 1
ATOM 663 N N . ALA A 1 85 ? 9.852 5.502 -18.026 1.00 64.06 85 ALA A N 1
ATOM 664 C CA . ALA A 1 85 ? 8.512 5.817 -18.499 1.00 64.06 85 ALA A CA 1
ATOM 665 C C . ALA A 1 85 ? 7.830 6.841 -17.577 1.00 64.06 85 ALA A C 1
ATOM 667 O O . ALA A 1 85 ? 8.105 6.890 -16.374 1.00 64.06 85 ALA A O 1
ATOM 668 N N . ALA A 1 86 ? 6.932 7.635 -18.173 1.00 60.59 86 ALA A N 1
ATOM 669 C CA . ALA A 1 86 ? 6.160 8.680 -17.507 1.00 60.59 86 ALA A CA 1
ATOM 670 C C . ALA A 1 86 ? 5.534 8.200 -16.188 1.00 60.59 86 ALA A C 1
ATOM 672 O O . ALA A 1 86 ? 5.340 7.002 -15.979 1.00 60.59 86 ALA A O 1
ATOM 673 N N . GLU A 1 87 ? 5.232 9.146 -15.298 1.00 67.38 87 GLU A N 1
ATOM 674 C CA . GLU A 1 87 ? 4.567 8.853 -14.030 1.00 67.38 87 GLU A CA 1
ATOM 675 C C . GLU A 1 87 ? 3.353 7.939 -14.254 1.00 67.38 87 GLU A C 1
ATOM 677 O O . GLU A 1 87 ? 2.487 8.227 -15.074 1.00 67.38 87 GLU A O 1
ATOM 682 N N . LEU A 1 88 ? 3.340 6.813 -13.545 1.00 74.81 88 LEU A N 1
ATOM 683 C CA . LEU A 1 88 ? 2.261 5.839 -13.484 1.00 74.81 88 LEU A CA 1
ATOM 684 C C . LEU A 1 88 ? 1.498 6.057 -12.164 1.00 74.81 88 LEU A C 1
ATOM 686 O O . LEU A 1 88 ? 1.745 5.338 -11.188 1.00 74.81 88 LEU A O 1
ATOM 690 N N . PRO A 1 89 ? 0.628 7.080 -12.055 1.00 76.19 89 PRO A N 1
ATOM 691 C CA . PRO A 1 89 ? -0.079 7.391 -10.811 1.00 76.19 89 PRO A CA 1
ATOM 692 C C . PRO A 1 89 ? -0.929 6.219 -10.292 1.00 76.19 89 PRO A C 1
ATOM 694 O O . PRO A 1 89 ? -1.236 6.184 -9.095 1.00 76.19 89 PRO A O 1
ATOM 697 N N . GLU A 1 90 ? -1.241 5.246 -11.156 1.00 81.44 90 GLU A N 1
ATOM 698 C CA . GLU A 1 90 ? -1.946 3.990 -10.881 1.00 81.44 90 GLU A CA 1
ATOM 699 C C . GLU A 1 90 ? -1.107 2.954 -10.116 1.00 81.44 90 GLU A C 1
ATOM 701 O O . GLU A 1 90 ? -1.546 1.817 -9.934 1.00 81.44 90 GLU A O 1
ATOM 706 N N . PHE A 1 91 ? 0.086 3.331 -9.652 1.00 88.88 91 PHE A N 1
ATOM 707 C CA . PHE A 1 91 ? 0.927 2.481 -8.823 1.00 88.88 91 PHE A CA 1
ATOM 708 C C . PHE A 1 91 ? 1.247 3.136 -7.479 1.00 88.88 91 PHE A C 1
ATOM 710 O O . PHE A 1 91 ? 1.504 4.347 -7.371 1.00 88.88 91 PHE A O 1
ATOM 717 N N . ARG A 1 92 ? 1.275 2.311 -6.429 1.00 92.50 92 ARG A N 1
ATOM 718 C CA . ARG A 1 92 ? 1.894 2.670 -5.147 1.00 92.50 92 ARG A CA 1
ATOM 719 C C . ARG A 1 92 ? 2.887 1.608 -4.722 1.00 92.50 92 ARG A C 1
ATOM 721 O O . ARG A 1 92 ? 2.666 0.417 -4.912 1.00 92.50 92 ARG A O 1
ATOM 728 N N . TYR A 1 93 ? 3.950 2.059 -4.078 1.00 91.81 93 TYR A N 1
ATOM 729 C CA . TYR A 1 93 ? 5.000 1.192 -3.571 1.00 91.81 93 TYR A CA 1
ATOM 730 C C . TYR A 1 93 ? 5.195 1.413 -2.079 1.00 91.81 93 TYR A C 1
ATOM 732 O O . TYR A 1 93 ? 5.222 2.550 -1.609 1.00 91.81 93 TYR A O 1
ATOM 740 N N . ARG A 1 94 ? 5.373 0.328 -1.336 1.00 93.00 94 ARG A N 1
ATOM 741 C CA . ARG A 1 94 ? 5.676 0.339 0.091 1.00 93.00 94 ARG A CA 1
ATOM 742 C C . ARG A 1 94 ? 6.885 -0.550 0.335 1.00 93.00 94 ARG A C 1
ATOM 744 O O . ARG A 1 94 ? 6.767 -1.760 0.238 1.00 93.00 94 ARG A O 1
ATOM 751 N N . LYS A 1 95 ? 8.035 0.041 0.666 1.00 89.88 95 LYS A N 1
ATOM 752 C CA . LYS A 1 95 ? 9.239 -0.730 1.010 1.00 89.88 95 LYS A CA 1
ATOM 753 C C . LYS A 1 95 ? 9.309 -1.017 2.504 1.00 89.88 95 LYS A C 1
ATOM 755 O O . LYS A 1 95 ? 9.274 -0.070 3.291 1.00 89.88 95 LYS A O 1
ATOM 760 N N . ILE A 1 96 ? 9.437 -2.276 2.885 1.00 90.44 96 ILE A N 1
ATOM 761 C CA . ILE A 1 96 ? 9.750 -2.692 4.252 1.00 90.44 96 ILE A CA 1
ATOM 762 C C . ILE A 1 96 ? 11.274 -2.665 4.384 1.00 90.44 96 ILE A C 1
ATOM 764 O O . ILE A 1 96 ? 11.978 -3.280 3.592 1.00 90.44 96 ILE A O 1
ATOM 768 N N . ASN A 1 97 ? 11.788 -1.861 5.316 1.00 84.69 97 ASN A N 1
ATOM 769 C CA . ASN A 1 97 ? 13.238 -1.666 5.511 1.00 84.69 97 ASN A CA 1
ATOM 770 C C . ASN A 1 97 ? 13.718 -2.264 6.841 1.00 84.69 97 ASN A C 1
ATOM 772 O O . ASN A 1 97 ? 14.886 -2.142 7.218 1.00 84.69 97 ASN A O 1
ATOM 776 N N . GLU A 1 98 ? 12.793 -2.840 7.595 1.00 85.44 98 GLU A N 1
ATOM 777 C CA . GLU A 1 98 ? 13.025 -3.502 8.856 1.00 85.44 98 GLU A CA 1
ATOM 778 C C . GLU A 1 98 ? 13.970 -4.686 8.658 1.00 85.44 98 GLU A C 1
ATOM 780 O O . GLU A 1 98 ? 13.822 -5.474 7.732 1.00 85.44 98 GLU A O 1
ATOM 785 N N . LYS A 1 99 ? 14.934 -4.833 9.570 1.00 82.56 99 LYS A N 1
ATOM 786 C CA . LYS A 1 99 ? 15.797 -6.014 9.587 1.00 82.56 99 LYS A CA 1
ATOM 787 C C . LYS A 1 99 ? 14.991 -7.261 9.927 1.00 82.56 99 LYS A C 1
ATOM 789 O O . LYS A 1 99 ? 14.110 -7.200 10.799 1.00 82.56 99 LYS A O 1
ATOM 794 N N . ASP A 1 100 ? 15.422 -8.373 9.341 1.00 82.88 100 ASP A N 1
ATOM 795 C CA . ASP A 1 100 ? 14.977 -9.716 9.684 1.00 82.88 100 ASP A CA 1
ATOM 796 C C . ASP A 1 100 ? 14.933 -9.915 11.195 1.00 82.88 100 ASP A C 1
ATOM 798 O O . ASP A 1 100 ? 15.795 -9.453 11.957 1.00 82.88 100 ASP A O 1
ATOM 802 N N . SER A 1 101 ? 13.894 -10.610 11.637 1.00 86.75 101 SER A N 1
ATOM 803 C CA . SER A 1 101 ? 13.691 -10.912 13.040 1.00 86.75 101 SER A CA 1
ATOM 804 C C . SER A 1 101 ? 13.447 -12.397 13.222 1.00 86.75 101 SER A C 1
ATOM 806 O O . SER A 1 101 ? 12.673 -13.004 12.492 1.00 86.75 101 SER A O 1
ATOM 808 N N . LEU A 1 102 ? 14.100 -12.969 14.234 1.00 90.62 102 LEU A N 1
ATOM 809 C CA . LEU A 1 102 ? 13.895 -14.361 14.636 1.00 90.62 102 LEU A CA 1
ATOM 810 C C . LEU A 1 102 ? 12.534 -14.580 15.315 1.00 90.62 102 LEU A C 1
ATOM 812 O O . LEU A 1 102 ? 12.119 -15.721 15.492 1.00 90.62 102 LEU A O 1
ATOM 816 N N . ALA A 1 103 ? 11.854 -13.500 15.706 1.00 93.19 103 ALA A N 1
ATOM 817 C CA . ALA A 1 103 ? 10.526 -13.531 16.295 1.00 93.19 103 ALA A CA 1
ATOM 818 C C . ALA A 1 103 ? 9.575 -12.621 15.499 1.00 93.19 103 ALA A C 1
ATOM 820 O O . ALA A 1 103 ? 10.005 -11.569 15.017 1.00 93.19 103 ALA A O 1
ATOM 821 N N . PRO A 1 104 ? 8.284 -12.980 15.381 1.00 89.69 104 PRO A N 1
ATOM 822 C CA . PRO A 1 104 ? 7.283 -12.087 14.815 1.00 89.69 104 PRO A CA 1
ATOM 823 C C . PRO A 1 104 ? 7.247 -10.755 15.567 1.00 89.69 104 PRO A C 1
ATOM 825 O O . PRO A 1 104 ? 7.305 -10.725 16.798 1.00 89.69 104 PRO A O 1
ATOM 828 N N . LYS A 1 105 ? 7.140 -9.657 14.820 1.00 89.19 105 LYS A N 1
ATOM 829 C CA . LYS A 1 105 ? 6.914 -8.320 15.372 1.00 89.19 105 LYS A CA 1
ATOM 830 C C . LYS A 1 105 ? 5.452 -7.941 15.193 1.00 89.19 105 LYS A C 1
ATOM 832 O O . LYS A 1 105 ? 4.851 -8.278 14.177 1.00 89.19 105 LYS A O 1
ATOM 837 N N . ASP A 1 106 ? 4.920 -7.215 16.168 1.00 87.19 106 ASP A N 1
ATOM 838 C CA . ASP A 1 106 ? 3.533 -6.745 16.138 1.00 87.19 106 ASP A CA 1
ATOM 839 C C . ASP A 1 106 ? 3.327 -5.569 15.171 1.00 87.19 106 ASP A C 1
ATOM 841 O O . ASP A 1 106 ? 2.208 -5.352 14.710 1.00 87.19 106 ASP A O 1
ATOM 845 N N . ASP A 1 107 ? 4.392 -4.817 14.861 1.00 87.50 107 ASP A N 1
ATOM 846 C CA . ASP A 1 107 ? 4.330 -3.645 13.987 1.00 87.50 107 ASP A CA 1
ATOM 847 C C . ASP A 1 107 ? 5.652 -3.392 13.239 1.00 87.50 107 ASP A C 1
ATOM 849 O O . ASP A 1 107 ? 6.722 -3.902 13.601 1.00 87.50 107 ASP A O 1
ATOM 853 N N . ILE A 1 108 ? 5.561 -2.574 12.195 1.00 87.50 108 ILE A N 1
ATOM 854 C CA . ILE A 1 108 ? 6.679 -2.016 11.435 1.00 87.50 108 ILE A CA 1
ATOM 855 C C . ILE A 1 108 ? 7.045 -0.641 12.002 1.00 87.50 108 ILE A C 1
ATOM 857 O O . ILE A 1 108 ? 6.210 0.091 12.523 1.00 87.50 108 ILE A O 1
ATOM 861 N N . THR A 1 109 ? 8.316 -0.263 11.914 1.00 84.19 109 THR A N 1
ATOM 862 C CA . THR A 1 109 ? 8.835 0.928 12.612 1.00 84.19 109 THR A CA 1
ATOM 863 C C . THR A 1 109 ? 8.578 2.245 11.881 1.00 84.19 109 THR A C 1
ATOM 865 O O . THR A 1 109 ? 8.857 3.316 12.419 1.00 84.19 109 THR A O 1
ATOM 868 N N . GLY A 1 110 ? 8.039 2.187 10.663 1.00 83.25 110 GLY A N 1
ATOM 869 C CA . GLY A 1 110 ? 7.607 3.362 9.913 1.00 83.25 110 GLY A CA 1
ATOM 870 C C . GLY A 1 110 ? 7.715 3.182 8.406 1.00 83.25 110 GLY A C 1
ATOM 871 O O . GLY A 1 110 ? 7.901 2.078 7.904 1.00 83.25 110 GLY A O 1
ATOM 872 N N . GLY A 1 111 ? 7.609 4.294 7.677 1.00 85.62 111 GLY A N 1
ATOM 873 C CA . GLY A 1 111 ? 7.570 4.349 6.215 1.00 85.62 111 GLY A CA 1
ATOM 874 C C . GLY A 1 111 ? 6.156 4.574 5.675 1.00 85.62 111 GLY A C 1
ATOM 875 O O . GLY A 1 111 ? 5.187 4.630 6.427 1.00 85.62 111 GLY A O 1
ATOM 876 N N . SER A 1 112 ? 6.036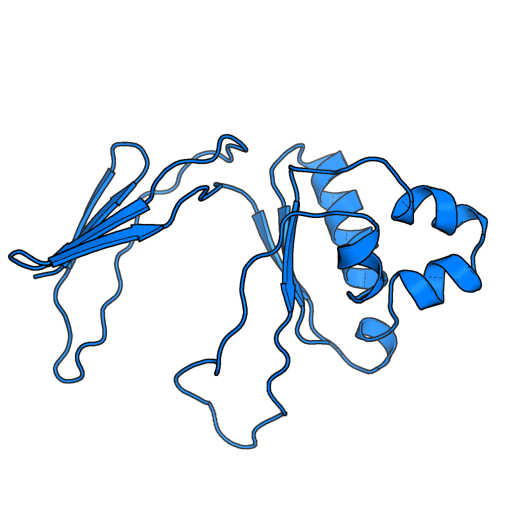 4.762 4.364 1.00 90.06 112 SER A N 1
ATOM 877 C CA . SER A 1 112 ? 4.786 5.188 3.732 1.00 90.06 112 SER A CA 1
ATOM 878 C C . SER A 1 112 ? 4.569 4.520 2.380 1.00 90.06 112 SER A C 1
ATOM 880 O O . SER A 1 112 ? 5.494 3.980 1.768 1.00 90.06 112 SER A O 1
ATOM 882 N N . TRP A 1 113 ? 3.318 4.548 1.924 1.00 92.44 113 TRP A N 1
ATOM 883 C CA . TRP A 1 113 ? 2.987 4.270 0.534 1.00 92.44 113 TRP A CA 1
ATOM 884 C C . TRP A 1 113 ? 3.434 5.446 -0.330 1.00 92.44 113 TRP A C 1
ATOM 886 O O . TRP A 1 113 ? 3.044 6.588 -0.095 1.00 92.44 113 TRP A O 1
ATOM 896 N N . LEU A 1 114 ? 4.249 5.157 -1.335 1.00 91.69 114 LEU A N 1
ATOM 897 C CA . LEU A 1 114 ? 4.812 6.139 -2.247 1.00 91.69 114 LEU A CA 1
ATOM 898 C C . LEU A 1 114 ? 4.095 6.074 -3.592 1.00 91.69 114 LEU A C 1
ATOM 900 O O . LEU A 1 114 ? 3.904 4.991 -4.145 1.00 91.69 114 LEU A O 1
ATOM 904 N N . VAL A 1 115 ? 3.724 7.239 -4.124 1.00 90.44 115 VAL A N 1
ATOM 905 C CA . VAL A 1 115 ? 3.299 7.392 -5.523 1.00 90.44 115 VAL A CA 1
ATOM 906 C C . VAL A 1 115 ? 4.454 6.980 -6.421 1.00 90.44 115 VAL A C 1
ATOM 908 O O . VAL A 1 115 ? 5.601 7.346 -6.156 1.00 90.44 115 VAL A O 1
ATOM 911 N N . TYR A 1 116 ? 4.175 6.211 -7.470 1.00 86.81 116 TYR A N 1
ATOM 912 C CA . TYR A 1 116 ? 5.207 5.906 -8.447 1.00 86.81 116 TYR A CA 1
ATOM 913 C C . TYR A 1 116 ? 5.801 7.190 -9.030 1.00 86.81 116 TYR A C 1
ATOM 915 O O . TYR A 1 116 ? 5.099 8.101 -9.457 1.00 86.81 116 TYR A O 1
ATOM 923 N N . SER A 1 117 ? 7.122 7.198 -9.119 1.00 87.44 117 SER A N 1
ATOM 924 C CA . SER A 1 117 ? 7.865 8.046 -10.038 1.00 87.44 117 SER A CA 1
ATOM 925 C C . SER A 1 117 ? 9.132 7.299 -10.452 1.00 87.44 117 SER A C 1
ATOM 927 O O . SER A 1 117 ? 9.605 6.447 -9.685 1.00 87.44 117 SER A O 1
ATOM 929 N N . PRO A 1 118 ? 9.749 7.646 -11.594 1.00 85.19 118 PRO A N 1
ATOM 930 C CA . PRO A 1 118 ? 11.038 7.076 -11.990 1.00 85.19 118 PRO A CA 1
ATOM 931 C C . PRO A 1 118 ? 12.110 7.195 -10.892 1.00 85.19 118 PRO A C 1
ATOM 933 O O . PRO A 1 118 ? 12.899 6.279 -10.665 1.00 85.19 118 PRO A O 1
ATOM 936 N N . LYS A 1 119 ? 12.093 8.299 -10.128 1.00 86.88 119 LYS A N 1
ATOM 937 C CA . LYS A 1 119 ? 13.023 8.540 -9.011 1.00 86.88 119 LYS A CA 1
ATOM 938 C C . LYS A 1 119 ? 12.813 7.594 -7.832 1.00 86.88 119 LYS A C 1
ATOM 940 O O . LYS A 1 119 ? 13.775 7.279 -7.139 1.00 86.88 119 LYS A O 1
ATOM 945 N N . ILE A 1 120 ? 11.574 7.185 -7.577 1.00 86.69 120 ILE A N 1
ATOM 946 C CA . ILE A 1 120 ? 11.220 6.314 -6.452 1.00 86.69 120 ILE A CA 1
ATOM 947 C C . ILE A 1 120 ? 11.450 4.856 -6.845 1.00 86.69 120 ILE A C 1
ATOM 949 O O . ILE A 1 120 ? 12.157 4.134 -6.144 1.00 86.69 120 ILE A O 1
ATOM 953 N N . VAL A 1 121 ? 10.916 4.441 -7.998 1.00 87.25 121 VAL A N 1
ATOM 954 C CA . VAL A 1 121 ? 10.889 3.036 -8.426 1.00 87.25 121 VAL A CA 1
ATOM 955 C C . VAL A 1 121 ? 12.287 2.449 -8.637 1.00 87.25 121 VAL A C 1
ATOM 957 O O . VAL A 1 121 ? 12.491 1.255 -8.440 1.00 87.25 121 VAL A O 1
ATOM 960 N N . GLN A 1 122 ? 13.282 3.287 -8.956 1.00 88.12 122 GLN A N 1
ATOM 961 C CA . GLN A 1 122 ? 14.663 2.857 -9.188 1.00 88.12 122 GLN A CA 1
ATOM 962 C C . GLN A 1 122 ? 15.295 2.105 -7.995 1.00 88.12 122 GLN A C 1
ATOM 964 O O . GLN A 1 122 ? 16.268 1.375 -8.189 1.00 88.12 122 GLN A O 1
ATOM 969 N N . HIS A 1 123 ? 14.760 2.284 -6.778 1.00 88.38 123 HIS A N 1
ATOM 970 C CA . HIS A 1 123 ? 15.245 1.677 -5.529 1.00 88.38 123 HIS A CA 1
ATOM 971 C C . HIS A 1 123 ? 14.455 0.434 -5.074 1.00 88.38 123 HIS A C 1
ATOM 973 O O . HIS A 1 123 ? 14.793 -0.163 -4.046 1.00 88.38 123 HIS A O 1
ATOM 979 N N . PHE A 1 124 ? 13.415 0.056 -5.817 1.00 89.25 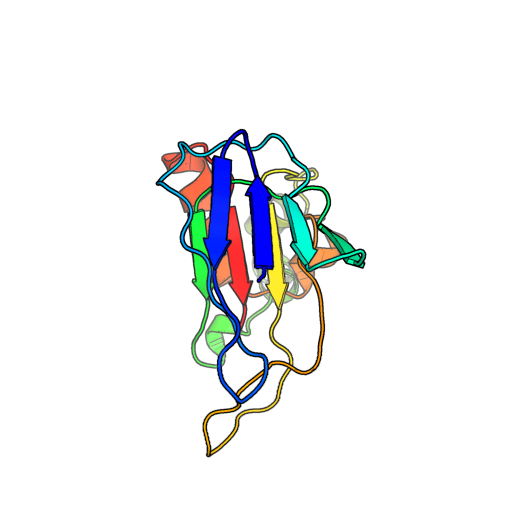124 PHE A N 1
ATOM 980 C CA . PHE A 1 124 ? 12.584 -1.122 -5.564 1.00 89.25 124 PHE A CA 1
ATOM 981 C C . PHE A 1 124 ? 13.051 -2.318 -6.389 1.00 89.25 124 PHE A C 1
ATOM 983 O O . PHE A 1 124 ? 13.823 -2.158 -7.344 1.00 89.25 124 PHE A O 1
ATOM 990 N N . SER A 1 125 ? 12.549 -3.501 -6.036 1.00 90.25 125 SER A N 1
ATOM 991 C CA . SER A 1 125 ? 12.733 -4.733 -6.800 1.00 90.25 125 SER A CA 1
ATOM 992 C C . SER A 1 125 ? 12.424 -4.542 -8.290 1.00 90.25 125 SER A C 1
ATOM 994 O O . SER A 1 125 ? 11.316 -4.161 -8.679 1.00 90.25 125 SER A O 1
ATOM 996 N N . GLY A 1 126 ? 13.398 -4.857 -9.145 1.00 88.69 126 GLY A N 1
ATOM 997 C CA . GLY A 1 126 ? 13.233 -4.888 -10.597 1.00 88.69 126 GLY A CA 1
ATOM 998 C C . 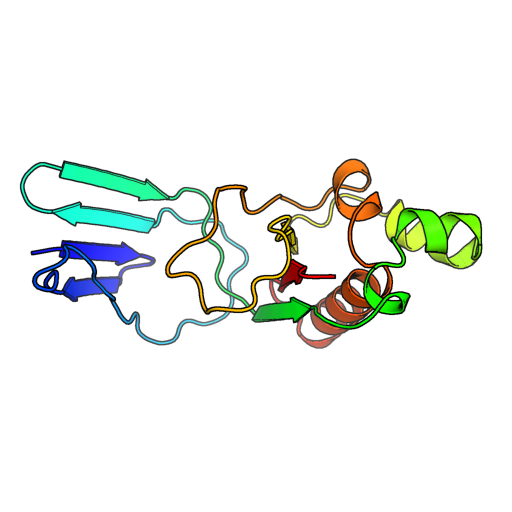GLY A 1 126 ? 12.236 -5.956 -11.036 1.00 88.69 126 GLY A C 1
ATOM 999 O O . GLY A 1 126 ? 11.404 -5.704 -11.907 1.00 88.69 126 GLY A O 1
ATOM 1000 N N . VAL A 1 127 ? 12.269 -7.121 -10.387 1.00 88.38 127 VAL A N 1
ATOM 1001 C CA . VAL A 1 127 ? 11.322 -8.215 -10.642 1.00 88.38 127 VAL A CA 1
ATOM 1002 C C . VAL A 1 127 ? 9.914 -7.806 -10.218 1.00 88.38 127 VAL A C 1
ATOM 1004 O O . VAL A 1 127 ? 8.989 -7.903 -11.027 1.00 88.38 127 VAL A O 1
ATOM 1007 N N . GLY A 1 128 ? 9.760 -7.271 -9.000 1.00 89.50 128 GLY A N 1
ATOM 1008 C CA . GLY A 1 128 ? 8.475 -6.776 -8.500 1.00 89.50 128 GLY A CA 1
ATOM 1009 C C . GLY A 1 128 ? 7.877 -5.697 -9.408 1.00 89.50 128 GLY A C 1
ATOM 1010 O O . GLY A 1 128 ? 6.696 -5.755 -9.753 1.00 89.50 128 GLY A O 1
ATOM 1011 N N . PHE A 1 129 ? 8.702 -4.764 -9.890 1.00 88.44 129 PHE A N 1
ATOM 1012 C CA . PHE A 1 129 ? 8.285 -3.743 -10.850 1.00 88.44 129 PHE A CA 1
ATOM 1013 C C . PHE A 1 129 ? 7.748 -4.333 -12.162 1.00 88.44 129 PHE A C 1
ATOM 1015 O O . PHE A 1 129 ? 6.653 -3.969 -12.595 1.00 88.44 129 PHE A O 1
ATOM 1022 N N . ILE A 1 130 ? 8.491 -5.244 -12.798 1.00 88.38 130 ILE A N 1
ATOM 1023 C CA . ILE A 1 130 ? 8.069 -5.857 -14.067 1.00 88.38 130 ILE A CA 1
ATOM 1024 C C . ILE A 1 130 ? 6.781 -6.662 -13.882 1.00 88.38 130 ILE A C 1
ATOM 1026 O O . ILE A 1 130 ? 5.877 -6.565 -14.714 1.00 88.38 130 ILE A O 1
ATOM 1030 N N . PHE A 1 131 ? 6.674 -7.405 -12.781 1.00 90.06 131 PHE A N 1
ATOM 1031 C CA . PHE A 1 131 ? 5.482 -8.176 -12.451 1.00 90.06 131 PHE A CA 1
ATOM 1032 C C . PHE A 1 131 ? 4.248 -7.279 -12.299 1.00 90.06 131 PHE A C 1
ATOM 1034 O O . PHE A 1 131 ? 3.249 -7.484 -12.989 1.00 90.06 131 PHE A O 1
ATOM 1041 N N . ALA A 1 132 ? 4.333 -6.230 -11.480 1.00 90.62 132 ALA A N 1
ATOM 1042 C CA . ALA A 1 132 ? 3.222 -5.303 -11.292 1.00 90.62 132 ALA A CA 1
ATOM 1043 C C . ALA A 1 132 ? 2.834 -4.571 -12.577 1.00 90.62 132 ALA A C 1
ATOM 1045 O O . ALA A 1 132 ? 1.647 -4.381 -12.838 1.00 90.62 132 ALA A O 1
ATOM 1046 N N . ARG A 1 133 ? 3.806 -4.198 -13.419 1.00 87.94 133 ARG A N 1
ATOM 1047 C CA . ARG A 1 133 ? 3.500 -3.636 -14.740 1.00 87.94 133 ARG A CA 1
ATOM 1048 C C . ARG A 1 133 ? 2.744 -4.623 -15.622 1.00 87.94 133 ARG A C 1
ATOM 1050 O O . ARG A 1 133 ? 1.792 -4.218 -16.283 1.00 87.94 133 ARG A O 1
ATOM 1057 N N . GLY A 1 134 ? 3.138 -5.895 -15.620 1.00 90.06 134 GLY A N 1
ATOM 1058 C CA . GLY A 1 134 ? 2.417 -6.955 -16.326 1.00 90.06 134 GLY A CA 1
ATOM 1059 C C . GLY A 1 134 ? 0.975 -7.100 -15.835 1.00 90.06 134 GLY A C 1
ATOM 1060 O O . GLY A 1 134 ? 0.051 -7.112 -16.649 1.00 90.06 134 GLY A O 1
ATOM 1061 N N . LEU A 1 135 ? 0.774 -7.121 -14.514 1.00 92.00 135 LEU A N 1
ATOM 1062 C CA . LEU A 1 135 ? -0.556 -7.166 -13.904 1.00 92.00 135 LEU A CA 1
ATOM 1063 C C . LEU A 1 135 ? -1.411 -5.966 -14.298 1.00 92.00 135 LEU A C 1
ATOM 1065 O O . LEU A 1 135 ? -2.551 -6.145 -14.714 1.00 92.00 135 LEU A O 1
ATOM 1069 N N . HIS A 1 136 ? -0.866 -4.754 -14.224 1.00 90.12 136 HIS A N 1
ATOM 1070 C CA . HIS A 1 136 ? -1.604 -3.554 -14.599 1.00 90.12 136 HIS A CA 1
ATOM 1071 C C . HIS A 1 136 ? -2.037 -3.581 -16.070 1.00 90.12 136 HIS A C 1
ATOM 1073 O O . HIS A 1 136 ? -3.178 -3.252 -16.376 1.00 90.12 136 HIS A O 1
ATOM 1079 N N . ILE A 1 137 ? -1.167 -4.024 -16.985 1.00 89.94 137 ILE A N 1
ATOM 1080 C CA . ILE A 1 137 ? -1.510 -4.154 -18.412 1.00 89.94 137 ILE A CA 1
ATOM 1081 C C . ILE A 1 137 ? -2.657 -5.156 -18.614 1.00 89.94 137 ILE A C 1
ATOM 1083 O O . ILE A 1 137 ? -3.565 -4.894 -19.405 1.00 89.94 137 ILE A O 1
ATOM 1087 N N . GLY A 1 138 ? -2.621 -6.290 -17.910 1.00 91.25 138 GLY A N 1
ATOM 1088 C CA . GLY A 1 138 ? -3.630 -7.344 -18.039 1.00 91.25 138 GLY A CA 1
ATOM 1089 C C . GLY A 1 138 ? -4.966 -7.004 -17.377 1.00 91.25 138 GLY A C 1
ATOM 1090 O O . GLY A 1 138 ? -6.022 -7.255 -17.954 1.00 91.25 138 GLY A O 1
ATOM 1091 N N . LEU A 1 139 ? -4.924 -6.424 -16.178 1.00 91.69 139 LEU A N 1
ATOM 1092 C CA . LEU A 1 139 ? -6.097 -6.191 -15.332 1.00 91.69 139 LEU A CA 1
ATOM 1093 C C . LEU A 1 139 ? -6.684 -4.786 -15.495 1.00 91.69 139 LEU A C 1
ATOM 1095 O O . LEU A 1 139 ? -7.876 -4.601 -15.270 1.00 91.69 139 LEU A O 1
ATOM 1099 N N . LYS A 1 140 ? -5.872 -3.804 -15.908 1.00 91.12 140 LYS A N 1
ATOM 1100 C CA . LYS A 1 140 ? -6.242 -2.383 -16.051 1.00 91.12 140 LYS A CA 1
ATOM 1101 C C . LYS A 1 140 ? -6.780 -1.759 -14.759 1.00 91.12 140 LYS A C 1
ATOM 1103 O O . LYS A 1 140 ? -7.687 -0.933 -14.787 1.00 91.12 140 LYS A O 1
ATOM 1108 N N . VAL A 1 141 ? -6.211 -2.160 -13.625 1.00 93.00 141 VAL A N 1
ATOM 1109 C CA . VAL A 1 141 ? -6.565 -1.671 -12.284 1.00 93.00 141 VAL A CA 1
ATOM 1110 C C . VAL A 1 141 ? -5.344 -1.107 -11.570 1.00 93.00 141 VAL A C 1
ATOM 1112 O O . VAL A 1 141 ? -4.209 -1.417 -11.933 1.00 93.00 141 VAL A O 1
ATOM 1115 N N . PHE A 1 142 ? -5.579 -0.293 -10.542 1.00 92.44 142 PHE A N 1
ATOM 1116 C CA . PHE A 1 142 ? -4.541 0.167 -9.626 1.00 92.44 142 PHE A CA 1
ATOM 1117 C C . PHE A 1 142 ? -3.756 -1.011 -9.016 1.00 92.44 142 PHE A C 1
ATOM 1119 O O . PHE A 1 142 ? -4.375 -1.978 -8.562 1.00 92.44 142 PHE A O 1
ATOM 1126 N N . ILE A 1 143 ? -2.420 -0.905 -8.970 1.00 94.69 143 ILE A N 1
ATOM 1127 C CA . ILE A 1 143 ? -1.536 -1.913 -8.362 1.00 94.69 143 ILE A CA 1
ATOM 1128 C C . ILE A 1 143 ? -0.708 -1.300 -7.221 1.00 94.69 143 ILE A C 1
ATOM 1130 O O . ILE A 1 143 ? 0.107 -0.396 -7.420 1.00 94.69 143 ILE A O 1
ATOM 1134 N N . GLY A 1 144 ? -0.865 -1.840 -6.017 1.00 94.94 144 GLY A N 1
ATOM 1135 C CA . GLY A 1 144 ? 0.017 -1.611 -4.878 1.00 94.94 144 GLY A CA 1
ATOM 1136 C C . GLY A 1 144 ? 1.044 -2.734 -4.740 1.00 94.94 144 GLY A C 1
ATOM 1137 O O . GLY A 1 144 ? 0.687 -3.906 -4.835 1.00 94.94 144 GLY A O 1
ATOM 1138 N N . ILE A 1 145 ? 2.305 -2.403 -4.470 1.00 94.00 145 ILE A N 1
ATOM 1139 C CA . ILE A 1 145 ? 3.337 -3.394 -4.130 1.00 94.00 145 ILE A CA 1
ATOM 1140 C C . ILE A 1 145 ? 3.885 -3.125 -2.737 1.00 94.00 145 ILE A C 1
ATOM 1142 O O . ILE A 1 145 ? 4.326 -2.011 -2.447 1.00 94.00 145 ILE A O 1
ATOM 1146 N N . ILE A 1 146 ? 3.918 -4.164 -1.910 1.00 93.69 146 ILE A N 1
ATOM 1147 C CA . ILE A 1 146 ? 4.704 -4.212 -0.679 1.00 93.69 146 ILE A CA 1
ATOM 1148 C C . ILE A 1 146 ? 5.999 -4.952 -1.008 1.00 93.69 146 ILE A C 1
ATOM 1150 O O . ILE A 1 146 ? 5.954 -6.126 -1.348 1.00 93.69 146 ILE A O 1
ATOM 1154 N N . ASP A 1 147 ? 7.127 -4.255 -0.964 1.00 91.19 147 ASP A N 1
ATOM 1155 C CA . ASP A 1 147 ? 8.455 -4.784 -1.278 1.00 91.19 147 ASP A CA 1
ATOM 1156 C C . ASP A 1 147 ? 9.220 -5.073 0.017 1.00 91.19 147 ASP A C 1
ATOM 1158 O O . ASP A 1 147 ? 9.523 -4.144 0.771 1.00 91.19 147 ASP A O 1
ATOM 1162 N N . CYS A 1 148 ? 9.504 -6.349 0.258 1.00 87.38 148 CYS A N 1
ATOM 1163 C CA . CYS A 1 148 ? 10.243 -6.863 1.414 1.00 87.38 148 CYS A CA 1
ATOM 1164 C C . CYS A 1 148 ? 11.601 -7.468 1.032 1.00 87.38 148 CYS A C 1
ATOM 1166 O O . CYS A 1 148 ? 12.168 -8.219 1.821 1.00 87.38 148 CYS A O 1
ATOM 1168 N N . SER A 1 149 ? 12.088 -7.181 -0.178 1.00 80.44 149 SER A N 1
ATOM 1169 C CA . SER A 1 149 ? 13.321 -7.760 -0.724 1.00 80.44 149 SER A CA 1
ATOM 1170 C C . SER A 1 149 ? 14.620 -7.040 -0.367 1.00 80.44 149 SER A C 1
ATOM 1172 O O . SER A 1 149 ? 14.583 -5.849 0.033 1.00 80.44 149 SER A O 1
#

Secondary structure (DSSP, 8-state):
-EEEEETTEEEEE---TTS-----PPP---EEEEEEEEEEETTEEEEEEEEEESEEEEE--STTTT-BHHHHHHH-HHHHHHHSSPP-TTEEEEE------SS--SS------EE--HHHHTTSBHHHHHHHHHHHHHH-S-EEEEE--

Radius of gyration: 17.79 Å; chains: 1; bounding box: 42×28×49 Å